Protein AF-A0A0N4YT26-F1 (afdb_monomer)

InterPro domains:
  IPR001810 F-box domain [PF12937] (10-46)
  IPR001810 F-box domain [PS50181] (6-53)
  IPR001810 F-box domain [SM00256] (12-52)
  IPR036047 F-box-like domain superfamily [SSF81383] (8-57)

Sequence (148 aa):
MMNGTMASCSDLPPEMIEKILENVDPRSLRKAQAVCSQWREIINRRRHTMQRYRVKEIYISDDHEETAVTLTITHLSPSFESISTLKVDEHKQLFDCLWIFSPRKLTISATRNELRTALEVIPDWWFHDIQMVSFDFLLSFCLIGALS

Solvent-accessible surface area (backbone atoms only — not comparable to full-atom values): 8751 Å² total; per-residue (Å²): 134,83,83,75,75,81,81,51,84,84,73,53,57,68,72,57,53,47,60,52,56,53,71,43,55,39,82,54,46,63,57,46,41,71,71,40,71,68,50,29,50,52,47,66,76,40,53,89,78,40,57,51,43,68,26,49,30,36,38,40,33,63,44,97,89,52,70,28,34,40,38,39,39,33,43,73,51,99,85,53,90,44,73,48,78,45,80,35,73,44,45,86,52,46,56,81,70,45,65,48,48,41,36,46,30,39,36,45,49,68,92,47,69,62,56,49,57,42,55,71,72,52,62,65,80,71,55,62,85,41,47,75,50,66,80,46,90,68,59,60,59,64,56,57,63,72,76,110

Mean predicted aligned error: 8.92 Å

Organism: Nippostrongylus brasiliensis (NCBI:txid27835)

Nearest PDB structures (foldseek):
  6vlh-assembly1_A  TM=3.993E-01  e=7.376E-03  Human immunodeficiency virus 1
  8xih-assembly1_B  TM=4.360E-01  e=9.457E-03  Mucilaginibacter paludis DSM 18603
  5hg1-assembly1_A  TM=2.658E-01  e=8.887E-03  Homo sapiens
  1bg3-assembly1_A  TM=2.821E-01  e=3.949E-02  Rattus norvegicus
  6aom-assembly1_A  TM=2.733E-01  e=3.266E-01  Canis lupus familiaris

Secondary structure (DSSP, 8-state):
--------GGGS-HHHHHHHHHTS-HHHHHHHHTT-HHHHHHHHHHTTTS--EEEEEEEEEE-TTSS-EEEEEEE--SSS-EEEEEEESSGGGHHHHHTTEEEEEEEEE--SHHHHHHHHTS-HHHHTT-EEEE-STTHHHHHHTT--

Structure (mmCIF, N/CA/C/O backbone):
data_AF-A0A0N4YT26-F1
#
_entry.id   AF-A0A0N4YT26-F1
#
loop_
_atom_site.group_PDB
_atom_site.id
_atom_site.type_symbol
_atom_site.label_atom_id
_atom_site.label_alt_id
_atom_site.label_comp_id
_atom_site.label_asym_id
_atom_site.label_entity_id
_atom_site.label_seq_id
_atom_site.pdbx_PDB_ins_code
_atom_site.Cartn_x
_atom_site.Cartn_y
_atom_site.Cartn_z
_atom_site.occupancy
_atom_site.B_iso_or_equiv
_atom_site.auth_seq_id
_atom_site.auth_comp_id
_atom_site.auth_asym_id
_atom_site.auth_atom_id
_atom_site.pdbx_PDB_model_num
ATOM 1 N N . MET A 1 1 ? 21.413 6.513 -44.376 1.00 37.75 1 MET A N 1
ATOM 2 C CA . MET A 1 1 ? 20.397 6.973 -43.407 1.00 37.75 1 MET A CA 1
ATOM 3 C C . MET A 1 1 ? 20.069 5.786 -42.517 1.00 37.75 1 MET A C 1
ATOM 5 O O . MET A 1 1 ? 19.545 4.806 -43.024 1.00 37.75 1 MET A O 1
ATOM 9 N N . MET A 1 2 ? 20.496 5.797 -41.254 1.00 43.97 2 MET A N 1
ATOM 10 C CA . MET A 1 2 ? 20.120 4.749 -40.300 1.00 43.97 2 MET A CA 1
ATOM 11 C C . MET A 1 2 ? 18.702 5.056 -39.812 1.00 43.97 2 MET A C 1
ATOM 13 O O . MET A 1 2 ? 18.497 6.066 -39.144 1.00 43.97 2 MET A O 1
ATOM 17 N N . ASN A 1 3 ? 17.733 4.213 -40.177 1.00 49.25 3 ASN A N 1
ATOM 18 C CA . ASN A 1 3 ? 16.413 4.208 -39.551 1.00 49.25 3 ASN A CA 1
ATOM 19 C C . ASN A 1 3 ? 16.595 3.758 -38.099 1.00 49.25 3 ASN A C 1
ATOM 21 O O . ASN A 1 3 ? 16.651 2.563 -37.819 1.00 49.25 3 ASN A O 1
ATOM 25 N N . GLY A 1 4 ? 16.747 4.714 -37.185 1.00 54.81 4 GLY A N 1
ATOM 26 C CA . GLY A 1 4 ? 16.665 4.443 -35.758 1.00 54.81 4 GLY A CA 1
ATOM 27 C C . GLY A 1 4 ? 15.228 4.066 -35.427 1.00 54.81 4 GLY A C 1
ATOM 28 O O . GLY A 1 4 ? 14.374 4.939 -35.311 1.00 54.81 4 GLY A O 1
ATOM 29 N N . THR A 1 5 ? 14.942 2.772 -35.319 1.00 61.00 5 THR A N 1
ATOM 30 C CA . THR A 1 5 ? 13.714 2.290 -34.684 1.00 61.00 5 THR A CA 1
ATOM 31 C C . THR A 1 5 ? 13.656 2.885 -33.281 1.00 61.00 5 THR A C 1
ATOM 33 O O . THR A 1 5 ? 14.537 2.610 -32.465 1.00 61.00 5 THR A O 1
ATOM 36 N N . MET A 1 6 ? 12.663 3.739 -33.015 1.00 61.34 6 MET A N 1
ATOM 37 C CA . MET A 1 6 ? 12.381 4.223 -31.664 1.00 61.34 6 MET A CA 1
ATOM 38 C C . MET A 1 6 ? 11.981 3.012 -30.827 1.00 61.34 6 MET A C 1
ATOM 40 O O . MET A 1 6 ? 10.853 2.541 -30.929 1.00 61.34 6 MET A O 1
ATOM 44 N N . ALA A 1 7 ? 12.925 2.479 -30.054 1.00 64.56 7 ALA A N 1
ATOM 45 C CA . ALA A 1 7 ? 12.638 1.422 -29.102 1.00 64.56 7 ALA A CA 1
ATOM 46 C C . ALA A 1 7 ? 11.671 1.975 -28.053 1.00 64.56 7 ALA A C 1
ATOM 48 O O . ALA A 1 7 ? 11.970 2.970 -27.384 1.00 64.56 7 ALA A O 1
ATOM 49 N N . SER A 1 8 ? 10.502 1.355 -27.937 1.00 75.25 8 SER A N 1
ATOM 50 C CA . SER A 1 8 ? 9.554 1.665 -26.882 1.00 75.25 8 SER A CA 1
ATOM 51 C C . SER A 1 8 ? 9.903 0.860 -25.635 1.00 75.25 8 SER A C 1
ATOM 53 O O . SER A 1 8 ? 10.401 -0.262 -25.703 1.00 75.25 8 SER A O 1
ATOM 55 N N . CYS A 1 9 ? 9.586 1.404 -24.462 1.00 67.69 9 CYS A N 1
ATOM 56 C CA . CYS A 1 9 ? 9.735 0.677 -23.201 1.00 67.69 9 CYS A CA 1
ATOM 57 C C . CYS A 1 9 ? 8.843 -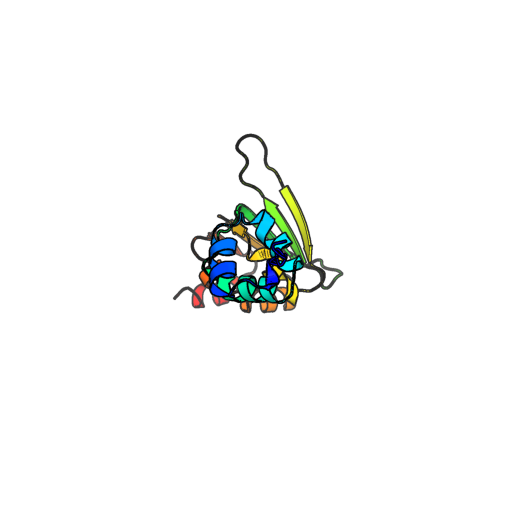0.585 -23.148 1.00 67.69 9 CYS A C 1
ATOM 59 O O . CYS A 1 9 ? 9.122 -1.512 -22.394 1.00 67.69 9 CYS A O 1
ATOM 61 N N . SER A 1 10 ? 7.793 -0.634 -23.981 1.00 71.56 10 SER A N 1
ATOM 62 C CA . SER A 1 10 ? 6.944 -1.815 -24.197 1.00 71.56 10 SER A CA 1
ATOM 63 C C . SER A 1 10 ? 7.639 -2.959 -24.934 1.00 71.56 10 SER A C 1
ATOM 65 O O . SER A 1 10 ? 7.150 -4.082 -24.891 1.00 71.56 10 SER A O 1
ATOM 67 N N . ASP A 1 11 ? 8.756 -2.684 -25.609 1.00 79.62 11 ASP A N 1
ATOM 68 C CA . ASP A 1 11 ? 9.484 -3.674 -26.409 1.00 79.62 11 ASP A CA 1
ATOM 69 C C . ASP A 1 11 ? 10.548 -4.404 -25.573 1.00 79.62 11 ASP A C 1
ATOM 71 O O . ASP A 1 11 ? 11.217 -5.321 -26.054 1.00 79.62 11 ASP A O 1
ATOM 75 N N . LEU A 1 12 ? 10.720 -3.999 -24.308 1.00 83.81 12 LEU A N 1
ATOM 76 C CA . LEU A 1 12 ? 11.624 -4.655 -23.377 1.00 83.81 12 LEU A CA 1
ATOM 77 C C . LEU A 1 12 ? 11.056 -6.017 -22.938 1.00 83.81 12 LEU A C 1
ATOM 79 O O . LEU A 1 12 ? 9.869 -6.118 -22.613 1.00 83.81 12 LEU A O 1
ATOM 83 N N . PRO A 1 13 ? 11.904 -7.056 -22.836 1.00 88.56 13 PRO A N 1
ATOM 84 C CA . PRO A 1 13 ? 11.521 -8.315 -22.213 1.00 88.56 13 PRO A CA 1
ATOM 85 C C . PRO A 1 13 ? 10.985 -8.101 -20.784 1.00 88.56 13 PRO A C 1
ATOM 87 O O . PRO A 1 13 ? 11.533 -7.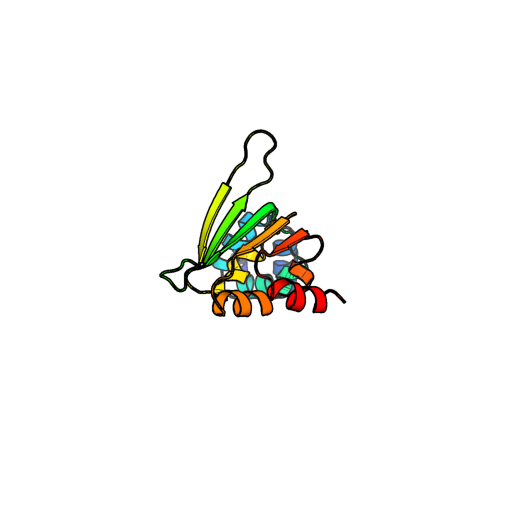264 -20.050 1.00 88.56 13 PRO A O 1
ATOM 90 N N . PRO A 1 14 ? 9.963 -8.862 -20.346 1.00 86.44 14 PRO A N 1
ATOM 91 C CA . PRO A 1 14 ? 9.390 -8.746 -19.004 1.00 86.44 14 PRO A CA 1
ATOM 92 C C . PRO A 1 14 ? 10.430 -8.820 -17.880 1.00 86.44 14 PRO A C 1
ATOM 94 O O . PRO A 1 14 ? 10.310 -8.113 -16.883 1.00 86.44 14 PRO A O 1
ATOM 97 N N . GLU A 1 15 ? 11.480 -9.624 -18.052 1.00 88.19 15 GLU A N 1
ATOM 98 C CA . GLU A 1 15 ? 12.559 -9.807 -17.080 1.00 88.19 15 GLU A CA 1
ATOM 99 C C . GLU A 1 15 ? 13.402 -8.534 -16.902 1.00 88.19 15 GLU A C 1
ATOM 101 O O . GLU A 1 15 ? 13.899 -8.257 -15.810 1.00 88.19 15 GLU A O 1
ATOM 106 N N . MET A 1 16 ? 13.561 -7.736 -17.964 1.00 89.19 16 MET A N 1
ATOM 107 C CA . MET A 1 16 ? 14.263 -6.452 -17.892 1.00 89.19 16 MET A CA 1
ATOM 108 C C . MET A 1 16 ? 13.400 -5.391 -17.214 1.00 89.19 16 MET A C 1
ATOM 110 O O . MET A 1 16 ? 13.896 -4.656 -16.362 1.00 89.19 16 MET A O 1
ATOM 114 N N . ILE A 1 17 ? 12.110 -5.343 -17.555 1.00 90.50 17 ILE A N 1
ATOM 115 C CA . ILE A 1 17 ? 11.139 -4.444 -16.918 1.00 90.50 17 ILE A CA 1
ATOM 116 C C . ILE A 1 17 ? 11.070 -4.733 -15.416 1.00 90.50 17 ILE A C 1
ATOM 118 O O . ILE A 1 17 ? 11.110 -3.811 -14.608 1.00 90.50 17 ILE A O 1
ATOM 122 N N . GLU A 1 18 ? 11.035 -6.009 -15.034 1.00 90.12 18 GLU A N 1
ATOM 123 C CA . GLU A 1 18 ? 11.028 -6.438 -13.638 1.00 90.12 18 GLU A CA 1
ATOM 124 C C . GLU A 1 18 ? 12.241 -5.901 -12.868 1.00 90.12 18 GLU A C 1
ATOM 126 O O . GLU A 1 18 ? 12.062 -5.222 -11.858 1.00 90.12 18 GLU A O 1
ATOM 131 N N . LYS A 1 19 ? 13.460 -6.091 -13.390 1.00 89.31 19 LYS A N 1
ATOM 132 C CA . LYS A 1 19 ? 14.681 -5.559 -12.761 1.00 89.31 19 LYS A CA 1
ATOM 133 C C . LYS A 1 19 ? 14.688 -4.038 -12.642 1.00 89.31 19 LYS A C 1
ATOM 135 O O . LYS A 1 19 ? 15.228 -3.505 -11.674 1.00 89.31 19 LYS A O 1
ATOM 140 N N . ILE A 1 20 ? 14.124 -3.329 -13.621 1.00 90.31 20 ILE A N 1
ATOM 141 C CA . ILE A 1 20 ? 13.973 -1.872 -13.539 1.00 90.31 20 ILE A CA 1
ATOM 142 C C . ILE A 1 20 ? 13.045 -1.538 -12.370 1.00 90.31 20 ILE A C 1
ATOM 144 O O . ILE A 1 20 ? 13.430 -0.776 -11.488 1.00 90.31 20 ILE A O 1
ATOM 148 N N . LEU A 1 21 ? 11.858 -2.147 -12.333 1.00 90.75 21 LEU A N 1
ATOM 149 C CA . LEU A 1 21 ? 10.825 -1.882 -11.332 1.00 90.75 21 LEU A CA 1
ATOM 150 C C . LEU A 1 21 ? 11.256 -2.243 -9.906 1.00 90.75 21 LEU A C 1
ATOM 152 O O . LEU A 1 21 ? 10.918 -1.514 -8.983 1.00 90.75 21 LEU A O 1
ATOM 156 N N . GLU A 1 22 ? 12.047 -3.297 -9.702 1.00 88.38 22 GLU A N 1
ATOM 157 C CA . GLU A 1 22 ? 12.596 -3.651 -8.379 1.00 88.38 22 GLU A CA 1
ATOM 158 C C . GLU A 1 22 ? 13.457 -2.539 -7.755 1.00 88.38 22 GLU A C 1
ATOM 160 O O . GLU A 1 22 ? 13.574 -2.452 -6.532 1.00 88.38 22 GLU A O 1
ATOM 165 N N . ASN A 1 23 ? 14.035 -1.672 -8.589 1.00 87.75 23 ASN A N 1
ATOM 166 C CA . ASN A 1 23 ? 14.882 -0.557 -8.167 1.00 87.75 23 ASN A CA 1
ATOM 167 C C . ASN A 1 23 ? 14.151 0.795 -8.167 1.00 87.75 23 ASN A C 1
ATOM 169 O O . ASN A 1 23 ? 14.750 1.819 -7.836 1.00 87.75 23 ASN A O 1
ATOM 173 N N . VAL A 1 24 ? 12.870 0.822 -8.542 1.00 89.31 24 VAL A N 1
ATOM 174 C CA . VAL A 1 24 ? 12.057 2.040 -8.531 1.00 89.31 24 VAL A CA 1
ATOM 175 C C . VAL A 1 24 ? 11.618 2.346 -7.103 1.00 89.31 24 VAL A C 1
ATOM 177 O O . VAL A 1 24 ? 11.234 1.459 -6.339 1.00 89.31 24 VAL A O 1
ATOM 180 N N . ASP A 1 25 ? 11.653 3.628 -6.736 1.00 88.50 25 ASP A N 1
ATOM 181 C CA . ASP A 1 25 ? 11.181 4.054 -5.428 1.00 88.50 25 ASP A CA 1
ATOM 182 C C . ASP A 1 25 ? 9.686 3.718 -5.252 1.00 88.50 25 ASP A C 1
ATOM 184 O O . ASP A 1 25 ? 8.908 3.813 -6.209 1.00 88.50 25 ASP A O 1
ATOM 188 N N . PRO A 1 26 ? 9.234 3.387 -4.030 1.00 85.38 26 PRO A N 1
ATOM 189 C CA . PRO A 1 26 ? 7.861 2.949 -3.821 1.00 85.38 26 PRO A CA 1
ATOM 190 C C . PRO A 1 26 ? 6.831 3.949 -4.364 1.00 85.38 26 PRO A C 1
ATOM 192 O O . PRO A 1 26 ? 5.866 3.555 -5.016 1.00 85.38 26 PRO A O 1
ATOM 195 N N . ARG A 1 27 ? 7.040 5.261 -4.175 1.00 82.38 27 ARG A N 1
ATOM 196 C CA . ARG A 1 27 ? 6.071 6.289 -4.602 1.00 82.38 27 ARG A CA 1
ATOM 197 C C . ARG A 1 27 ? 5.893 6.301 -6.121 1.00 82.38 27 ARG A C 1
ATOM 199 O O . ARG A 1 27 ? 4.782 6.532 -6.603 1.00 82.38 27 ARG A O 1
ATOM 206 N N . SER A 1 28 ? 6.957 6.023 -6.866 1.00 88.94 28 SER A N 1
ATOM 207 C CA . SER A 1 28 ? 6.922 5.888 -8.321 1.00 88.94 28 SER A CA 1
ATOM 208 C C . SER A 1 28 ? 6.332 4.558 -8.795 1.00 88.94 28 SER A C 1
ATOM 210 O O . SER A 1 28 ? 5.755 4.534 -9.881 1.00 88.94 28 SER A O 1
ATOM 212 N N . LEU A 1 29 ? 6.357 3.485 -7.991 1.00 89.69 29 LEU A N 1
ATOM 213 C CA . LEU A 1 29 ? 5.732 2.203 -8.357 1.00 89.69 29 LEU A CA 1
ATOM 214 C C . LEU A 1 29 ? 4.223 2.326 -8.597 1.00 89.69 29 LEU A C 1
ATOM 216 O O . LEU A 1 29 ? 3.708 1.736 -9.545 1.00 89.69 29 LEU A O 1
ATOM 220 N N . ARG A 1 30 ? 3.505 3.153 -7.824 1.00 83.69 30 ARG A N 1
A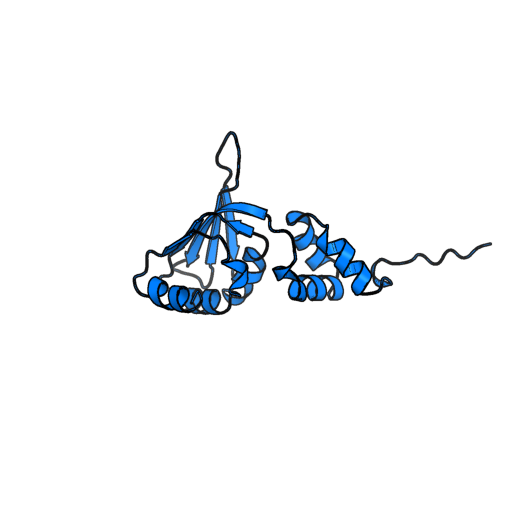TOM 221 C CA . ARG A 1 30 ? 2.080 3.414 -8.111 1.00 83.69 30 ARG A CA 1
ATOM 222 C C . ARG A 1 30 ? 1.874 4.061 -9.477 1.00 83.69 30 ARG A C 1
ATOM 224 O O . ARG A 1 30 ? 0.955 3.698 -10.202 1.00 83.69 30 ARG A O 1
ATOM 231 N N . LYS A 1 31 ? 2.728 5.024 -9.836 1.00 89.06 31 LYS A N 1
ATOM 232 C CA . LYS A 1 31 ? 2.673 5.669 -11.155 1.00 89.06 31 LYS A CA 1
ATOM 233 C C . LYS A 1 31 ? 3.003 4.658 -12.252 1.00 89.06 31 LYS A C 1
ATOM 235 O O . LYS A 1 31 ? 2.322 4.632 -13.268 1.00 89.06 31 LYS A O 1
ATOM 240 N N . ALA A 1 32 ? 3.980 3.786 -12.009 1.00 89.50 32 ALA A N 1
ATOM 241 C CA . ALA A 1 32 ? 4.373 2.708 -12.910 1.00 89.50 32 ALA A CA 1
ATOM 242 C C . ALA A 1 32 ? 3.221 1.719 -13.188 1.00 89.50 32 ALA A C 1
ATOM 244 O O . ALA A 1 32 ? 3.024 1.329 -14.336 1.00 89.50 32 ALA A O 1
ATOM 245 N N . GLN A 1 33 ? 2.393 1.386 -12.188 1.00 88.75 33 GLN A N 1
ATOM 246 C CA . GLN A 1 33 ? 1.188 0.557 -12.382 1.00 88.75 33 GLN A CA 1
ATOM 247 C C . GLN A 1 33 ? 0.151 1.194 -13.322 1.00 88.75 33 GLN A C 1
ATOM 249 O O . GLN A 1 33 ? -0.658 0.476 -13.908 1.00 88.75 33 GLN A O 1
ATOM 254 N N . ALA A 1 34 ? 0.152 2.521 -13.467 1.00 88.62 34 ALA A N 1
ATOM 255 C CA . ALA A 1 34 ? -0.762 3.236 -14.355 1.00 88.62 34 ALA A CA 1
ATOM 256 C C . ALA A 1 34 ? -0.224 3.391 -15.790 1.00 88.62 34 ALA A C 1
ATOM 258 O O . ALA A 1 34 ? -0.972 3.824 -16.662 1.00 88.62 34 ALA A O 1
ATOM 259 N N . VAL A 1 35 ? 1.044 3.042 -16.050 1.00 89.81 35 VAL A N 1
ATOM 260 C CA . VAL A 1 35 ? 1.673 3.202 -17.374 1.00 89.81 35 VAL A CA 1
ATOM 261 C C . VAL A 1 35 ? 1.069 2.241 -18.396 1.00 89.81 35 VAL A C 1
ATOM 263 O O . VAL A 1 35 ? 0.633 2.666 -19.462 1.00 89.81 35 VAL A O 1
ATOM 266 N N . CYS A 1 36 ? 1.044 0.941 -18.089 1.00 89.75 36 CYS A N 1
ATOM 267 C CA . CYS A 1 36 ? 0.432 -0.075 -18.944 1.00 89.75 36 CYS A CA 1
ATOM 268 C C . CYS A 1 36 ? 0.060 -1.341 -18.154 1.00 89.75 36 CYS A C 1
ATOM 270 O O . CYS A 1 36 ? 0.506 -1.554 -17.023 1.00 89.75 36 CYS A O 1
ATOM 272 N N . SER A 1 37 ? -0.755 -2.209 -18.763 1.00 90.50 37 SER A N 1
ATOM 273 C CA . SER A 1 37 ? -1.211 -3.465 -18.149 1.00 90.50 37 SER A CA 1
ATOM 274 C C . SER A 1 37 ? -0.062 -4.410 -17.796 1.00 90.50 37 SER A C 1
ATOM 276 O O . SER A 1 37 ?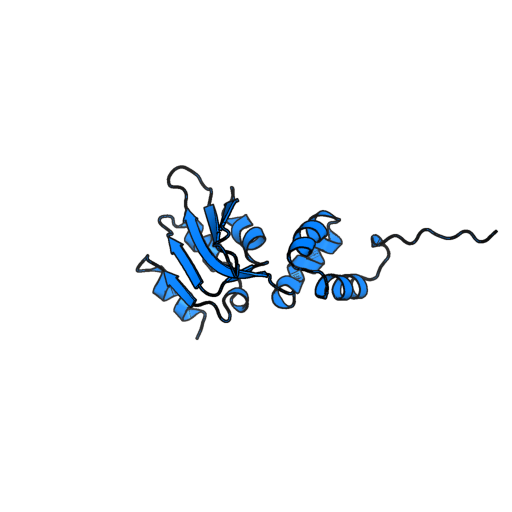 -0.089 -4.998 -16.719 1.00 90.50 37 SER A O 1
ATOM 278 N N . GLN A 1 38 ? 0.959 -4.504 -18.653 1.00 90.88 38 GLN A N 1
ATOM 279 C CA . GLN A 1 38 ? 2.131 -5.357 -18.440 1.00 90.88 38 GLN A CA 1
ATOM 280 C C . GLN A 1 38 ? 2.901 -4.948 -17.178 1.00 90.88 38 GLN A C 1
ATOM 282 O O . GLN A 1 38 ? 3.245 -5.789 -16.352 1.00 90.88 38 GLN A O 1
ATOM 287 N N . TRP A 1 39 ? 3.136 -3.647 -16.992 1.00 92.31 39 TRP A N 1
ATOM 288 C CA . TRP A 1 39 ? 3.831 -3.130 -15.813 1.00 92.31 39 TRP A CA 1
ATOM 289 C C . TRP A 1 39 ? 3.017 -3.375 -14.549 1.00 92.31 39 TRP A C 1
ATOM 291 O O . TRP A 1 39 ? 3.550 -3.843 -13.546 1.00 92.31 39 TRP A O 1
ATOM 301 N N . ARG A 1 40 ? 1.704 -3.135 -14.613 1.00 91.38 40 ARG A N 1
ATOM 302 C CA . ARG A 1 40 ? 0.790 -3.434 -13.509 1.00 91.38 40 ARG A CA 1
ATOM 303 C C . ARG A 1 40 ? 0.832 -4.907 -13.109 1.00 91.38 40 ARG A C 1
ATOM 305 O O . ARG A 1 40 ? 0.880 -5.200 -11.920 1.00 91.38 40 ARG A O 1
ATOM 312 N N . GLU A 1 41 ? 0.830 -5.818 -14.076 1.00 92.25 41 GLU A N 1
ATOM 313 C CA . GLU A 1 41 ? 0.881 -7.261 -13.830 1.00 92.25 41 GLU A CA 1
ATOM 314 C C . GLU A 1 41 ? 2.210 -7.690 -13.196 1.00 92.25 41 GLU A C 1
ATOM 316 O O . GLU A 1 41 ? 2.202 -8.382 -12.177 1.00 92.25 41 GLU A O 1
ATOM 321 N N . ILE A 1 42 ? 3.343 -7.214 -13.730 1.00 92.25 42 ILE A N 1
ATOM 322 C CA . ILE A 1 42 ? 4.674 -7.480 -13.163 1.00 92.25 42 ILE A CA 1
ATOM 323 C C . ILE A 1 42 ? 4.744 -6.981 -11.717 1.00 92.25 42 ILE A C 1
ATOM 325 O O . ILE A 1 42 ? 5.135 -7.738 -10.828 1.00 92.25 42 ILE A O 1
ATOM 329 N N . ILE A 1 43 ? 4.305 -5.742 -11.463 1.00 92.56 43 ILE A N 1
ATOM 330 C CA . ILE A 1 43 ? 4.281 -5.157 -10.116 1.00 92.56 43 ILE A CA 1
ATOM 331 C C . ILE A 1 43 ? 3.414 -5.995 -9.186 1.00 92.56 43 ILE A C 1
ATOM 333 O O . ILE A 1 43 ? 3.867 -6.368 -8.109 1.00 92.56 43 ILE A O 1
ATOM 337 N N . ASN A 1 44 ? 2.198 -6.347 -9.605 1.00 91.31 44 ASN A N 1
ATOM 338 C CA . ASN A 1 44 ? 1.270 -7.127 -8.789 1.00 91.31 44 ASN A CA 1
ATOM 339 C C . ASN A 1 44 ? 1.827 -8.510 -8.428 1.00 91.31 44 ASN A C 1
ATOM 341 O O . ASN A 1 44 ? 1.715 -8.927 -7.277 1.00 91.31 44 ASN A O 1
ATOM 345 N N . ARG A 1 45 ? 2.486 -9.188 -9.374 1.00 91.50 45 ARG A N 1
ATOM 346 C CA . ARG A 1 45 ? 3.127 -10.493 -9.152 1.00 91.50 45 ARG A CA 1
ATOM 347 C C . ARG A 1 45 ? 4.327 -10.405 -8.204 1.00 91.50 45 ARG A C 1
ATOM 349 O O . ARG A 1 45 ? 4.596 -11.343 -7.456 1.00 91.50 45 ARG A O 1
ATOM 356 N N . ARG A 1 46 ? 5.058 -9.289 -8.235 1.00 91.00 46 ARG A N 1
ATOM 357 C CA . ARG A 1 46 ? 6.337 -9.106 -7.530 1.00 91.00 46 ARG A CA 1
ATOM 358 C C . ARG A 1 46 ? 6.260 -8.210 -6.293 1.00 91.00 46 ARG A C 1
ATOM 360 O O . ARG A 1 46 ? 7.294 -7.927 -5.703 1.00 91.00 46 ARG A O 1
ATOM 367 N N . ARG A 1 47 ? 5.064 -7.826 -5.824 1.00 91.94 47 ARG A N 1
ATOM 368 C CA . ARG A 1 47 ? 4.889 -6.963 -4.630 1.00 91.94 47 ARG A CA 1
ATOM 369 C C . ARG A 1 47 ? 5.707 -7.409 -3.409 1.00 91.94 47 ARG A C 1
ATOM 371 O O . ARG A 1 47 ? 6.167 -6.560 -2.657 1.00 91.94 47 ARG A O 1
ATOM 378 N N . HIS A 1 48 ? 5.909 -8.717 -3.240 1.00 88.56 48 HIS A N 1
ATOM 379 C CA . HIS A 1 48 ? 6.659 -9.313 -2.131 1.00 88.56 48 HIS A CA 1
ATOM 380 C C . HIS A 1 48 ? 8.179 -9.058 -2.172 1.00 88.56 48 HIS A C 1
ATOM 382 O O . HIS A 1 48 ? 8.814 -9.102 -1.123 1.00 88.56 48 HIS A O 1
ATOM 388 N N . THR A 1 49 ? 8.772 -8.790 -3.344 1.00 88.25 49 THR A N 1
ATOM 389 C CA . THR A 1 49 ? 10.206 -8.455 -3.484 1.00 88.25 49 THR A CA 1
ATOM 390 C C . THR A 1 49 ? 10.462 -6.958 -3.632 1.00 88.25 49 THR A C 1
ATOM 392 O O . THR A 1 49 ? 11.609 -6.519 -3.579 1.00 88.25 49 THR A O 1
ATOM 395 N N . MET A 1 50 ? 9.410 -6.158 -3.815 1.00 90.06 50 MET A N 1
ATOM 396 C CA . MET A 1 50 ? 9.533 -4.724 -4.051 1.00 90.06 50 MET A CA 1
ATOM 397 C C . MET A 1 50 ? 9.820 -3.946 -2.772 1.00 90.06 50 MET A C 1
ATOM 399 O O . MET A 1 50 ? 9.347 -4.274 -1.681 1.00 90.06 50 MET A O 1
ATOM 403 N N . GLN A 1 51 ? 10.570 -2.853 -2.919 1.00 87.56 51 GLN A N 1
ATOM 404 C CA . GLN A 1 51 ? 10.799 -1.935 -1.814 1.00 87.56 51 GLN A CA 1
ATOM 405 C C . GLN A 1 51 ? 9.478 -1.308 -1.356 1.00 87.56 51 GLN A C 1
ATOM 407 O O . GLN A 1 51 ? 8.636 -0.911 -2.163 1.00 87.56 51 GLN A O 1
ATOM 412 N N . ARG A 1 52 ? 9.323 -1.182 -0.035 1.00 90.44 52 ARG A N 1
ATOM 413 C CA . ARG A 1 52 ? 8.148 -0.582 0.602 1.00 90.44 52 ARG A CA 1
ATOM 414 C C . ARG A 1 52 ? 8.514 0.707 1.323 1.00 90.44 52 ARG A C 1
ATOM 416 O O . ARG A 1 52 ? 9.593 0.847 1.898 1.00 90.44 52 ARG A O 1
ATOM 423 N N . TYR A 1 53 ? 7.587 1.654 1.322 1.00 90.06 53 TYR A N 1
ATOM 424 C CA . TYR A 1 53 ? 7.721 2.914 2.024 1.00 90.06 53 TYR A CA 1
ATOM 425 C C . TYR A 1 53 ? 7.524 2.705 3.527 1.00 90.06 53 TYR A C 1
ATOM 427 O O . TYR A 1 53 ? 6.436 2.345 3.981 1.00 90.06 53 TYR A O 1
ATOM 435 N N . ARG A 1 54 ? 8.589 2.919 4.305 1.00 90.50 54 ARG A N 1
ATOM 436 C CA . ARG A 1 54 ? 8.539 2.776 5.764 1.00 90.50 54 ARG A CA 1
ATOM 437 C C . ARG A 1 54 ? 7.725 3.913 6.373 1.00 90.50 54 ARG A C 1
ATOM 439 O O . ARG A 1 54 ? 8.015 5.083 6.128 1.00 90.50 54 ARG A O 1
ATOM 446 N N . VAL A 1 55 ? 6.744 3.569 7.199 1.00 92.19 55 VAL A N 1
ATOM 447 C CA . VAL A 1 55 ? 5.884 4.534 7.901 1.00 92.19 55 VAL A CA 1
ATOM 448 C C . VAL A 1 55 ? 5.830 4.214 9.394 1.00 92.19 55 VAL A C 1
ATOM 450 O O . VAL A 1 55 ? 6.168 3.107 9.821 1.00 92.19 55 VAL A O 1
ATOM 453 N N . LYS A 1 56 ? 5.471 5.203 10.215 1.00 91.56 56 LYS A N 1
ATOM 454 C CA . LYS A 1 56 ? 5.390 5.039 11.671 1.00 91.56 56 LYS A CA 1
ATOM 455 C C . LYS A 1 56 ? 4.211 4.140 12.027 1.00 91.56 56 LYS A C 1
ATOM 457 O O . LYS A 1 56 ? 4.394 3.129 12.698 1.00 91.56 56 LYS A O 1
ATOM 462 N N . GLU A 1 57 ? 3.031 4.497 11.542 1.00 92.44 57 GLU A N 1
ATOM 463 C CA . GLU A 1 57 ? 1.786 3.806 11.854 1.00 92.44 57 GLU A CA 1
ATOM 464 C C . GLU A 1 57 ? 0.821 3.876 10.672 1.00 92.44 57 GLU A C 1
ATOM 466 O O . GLU A 1 57 ? 0.816 4.858 9.925 1.00 92.44 57 GLU A O 1
ATOM 471 N N . ILE A 1 58 ? 0.013 2.832 10.517 1.00 93.69 58 ILE A N 1
ATOM 472 C CA . ILE A 1 58 ? -1.200 2.864 9.704 1.00 93.69 58 ILE A CA 1
ATOM 473 C C . ILE A 1 58 ? -2.382 2.569 10.620 1.00 93.69 58 ILE A C 1
ATOM 475 O O . ILE A 1 58 ? -2.358 1.597 11.373 1.00 93.69 58 ILE A O 1
ATOM 479 N N . TYR A 1 59 ? -3.408 3.407 10.534 1.00 91.62 59 TYR A N 1
ATOM 480 C CA . TYR A 1 59 ? -4.707 3.191 11.150 1.00 91.62 59 TYR A CA 1
ATOM 481 C C . TYR A 1 59 ? -5.746 2.937 10.057 1.00 91.62 59 TYR A C 1
ATOM 483 O O . TYR A 1 59 ? -5.834 3.709 9.099 1.00 91.62 59 TYR A O 1
ATOM 491 N N . ILE A 1 60 ? -6.501 1.851 10.196 1.00 91.44 60 ILE A N 1
ATOM 492 C CA . ILE A 1 60 ? -7.550 1.436 9.264 1.00 91.44 60 ILE A CA 1
ATOM 493 C C . ILE A 1 60 ? -8.885 1.467 10.002 1.00 91.44 60 ILE A C 1
ATOM 495 O O . ILE A 1 60 ? -9.019 0.813 11.037 1.00 91.44 60 ILE A O 1
ATOM 499 N N . SER A 1 61 ? -9.865 2.185 9.458 1.00 88.38 61 SER A N 1
ATOM 500 C CA . SER A 1 61 ? -11.240 2.171 9.960 1.00 88.38 61 SER A CA 1
ATOM 501 C C . SER A 1 61 ? -12.253 2.063 8.833 1.00 88.38 61 SER A C 1
ATOM 503 O O . SER A 1 61 ? -12.073 2.668 7.774 1.00 88.38 61 SER A O 1
ATOM 505 N N . ASP A 1 62 ? -13.331 1.326 9.072 1.00 86.06 62 ASP A N 1
ATOM 506 C CA . ASP A 1 62 ? -14.536 1.449 8.254 1.00 86.06 62 ASP A CA 1
ATOM 507 C C . ASP A 1 62 ? -15.246 2.785 8.530 1.00 86.06 62 ASP A C 1
ATOM 509 O O . ASP A 1 62 ? -15.138 3.354 9.618 1.00 86.06 62 ASP A O 1
ATOM 513 N N . ASP A 1 63 ? -15.905 3.327 7.506 1.00 75.81 63 ASP A N 1
ATOM 514 C CA . ASP A 1 63 ? -16.853 4.429 7.674 1.00 75.81 63 ASP A CA 1
ATOM 515 C C . ASP A 1 63 ? -18.238 3.823 7.963 1.00 75.81 63 ASP A C 1
ATOM 517 O O . ASP A 1 63 ? -18.676 2.898 7.273 1.00 75.81 63 ASP A O 1
ATOM 521 N N . HIS A 1 64 ? -18.928 4.293 9.005 1.00 65.62 64 HIS A N 1
ATOM 522 C CA . HIS A 1 64 ? -20.167 3.667 9.489 1.00 65.62 64 HIS A CA 1
ATOM 523 C C . HIS A 1 64 ? -21.333 3.771 8.493 1.00 65.62 64 HIS A C 1
ATOM 525 O O . HIS A 1 64 ? -22.302 3.019 8.604 1.00 65.62 64 HIS A O 1
ATOM 531 N N . GLU A 1 65 ? -21.237 4.674 7.518 1.00 65.00 65 GLU A N 1
ATOM 532 C CA . GLU A 1 65 ? -22.313 4.974 6.568 1.00 65.00 65 GLU A CA 1
ATOM 533 C C . GLU A 1 65 ? -22.046 4.427 5.152 1.00 65.00 65 GLU A C 1
ATOM 535 O O . GLU A 1 65 ? -22.979 4.279 4.362 1.00 65.00 65 GLU A O 1
ATOM 540 N N . GLU A 1 66 ? -20.804 4.048 4.828 1.00 66.81 66 GLU A N 1
ATOM 541 C CA . GLU A 1 66 ? -20.379 3.705 3.463 1.00 66.81 66 GLU A CA 1
ATOM 542 C C . GLU A 1 66 ? -19.635 2.362 3.399 1.00 66.81 66 GLU A C 1
ATOM 544 O O . GLU A 1 66 ? -19.122 1.852 4.390 1.00 66.81 66 GLU A O 1
ATOM 549 N N . THR A 1 67 ? -19.521 1.759 2.209 1.00 73.31 67 THR A N 1
ATOM 550 C CA . THR A 1 67 ? -18.607 0.618 1.970 1.00 73.31 67 THR A CA 1
ATOM 551 C C . THR A 1 67 ? -17.134 1.035 1.898 1.00 73.31 67 THR A C 1
ATOM 553 O O . THR A 1 67 ? -16.296 0.236 1.478 1.00 73.31 67 THR A O 1
ATOM 556 N N . ALA A 1 68 ? -16.832 2.278 2.265 1.00 82.69 68 ALA A N 1
ATOM 557 C CA . ALA A 1 68 ? -15.513 2.860 2.182 1.00 82.69 68 ALA A CA 1
ATOM 558 C C . ALA A 1 68 ? -14.670 2.535 3.422 1.00 82.69 68 ALA A C 1
ATOM 560 O O . ALA A 1 68 ? -15.163 2.426 4.546 1.00 82.69 68 ALA A O 1
ATOM 561 N N . VAL A 1 69 ? -13.363 2.427 3.203 1.00 87.81 69 VAL A N 1
ATOM 562 C CA . VAL A 1 69 ? -12.354 2.262 4.250 1.00 87.81 69 VAL A CA 1
ATOM 563 C C . VAL A 1 69 ? -11.481 3.506 4.282 1.00 87.81 69 VAL A C 1
ATOM 565 O O . VAL A 1 69 ? -10.982 3.959 3.251 1.00 87.81 69 VAL A O 1
ATOM 568 N N . THR A 1 70 ? -11.258 4.048 5.473 1.00 91.00 70 THR A N 1
ATOM 569 C CA . THR A 1 70 ? -10.327 5.152 5.687 1.00 91.00 70 THR A CA 1
ATOM 570 C C . THR A 1 70 ? -8.982 4.607 6.150 1.00 91.00 70 THR A C 1
ATOM 572 O O . THR A 1 70 ? -8.882 3.893 7.147 1.00 91.00 70 THR A O 1
ATOM 575 N N . LEU A 1 71 ? -7.932 4.973 5.420 1.00 92.69 71 LEU A N 1
ATOM 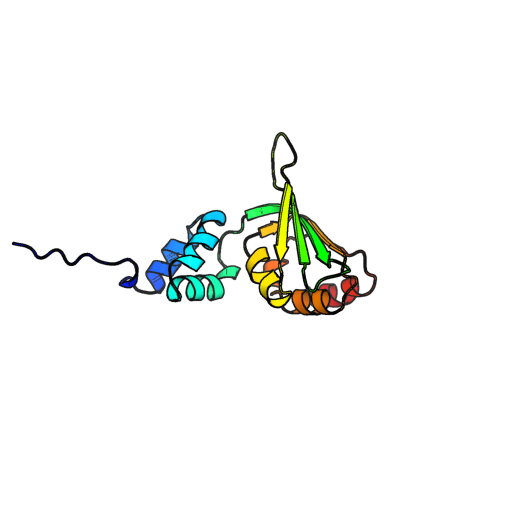576 C CA . LEU A 1 71 ? -6.540 4.718 5.757 1.00 92.69 71 LE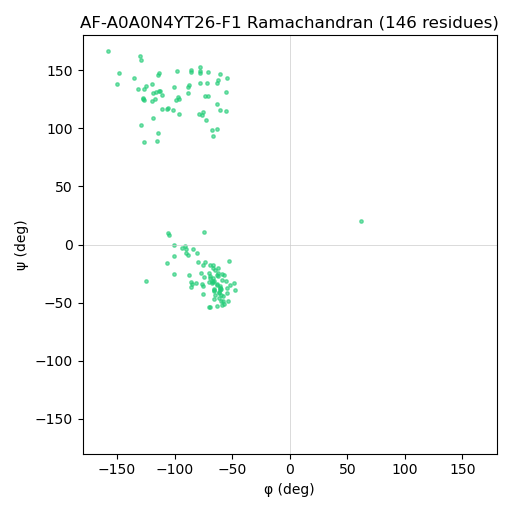U A CA 1
ATOM 577 C C . LEU A 1 71 ? -5.892 6.011 6.237 1.00 92.69 71 LEU A C 1
ATOM 579 O O . LEU A 1 71 ? -5.740 6.953 5.460 1.00 92.69 71 LEU A O 1
ATOM 583 N N . THR A 1 72 ? -5.448 6.036 7.487 1.00 94.25 72 THR A N 1
ATOM 584 C CA . THR A 1 72 ? -4.647 7.132 8.042 1.00 94.25 72 THR A CA 1
ATOM 585 C C . THR A 1 72 ? -3.207 6.661 8.193 1.00 94.25 72 THR A C 1
ATOM 587 O O . THR A 1 72 ? -2.919 5.722 8.930 1.00 94.25 72 THR A O 1
ATOM 590 N N . ILE A 1 73 ? -2.294 7.298 7.463 1.00 94.44 73 ILE A N 1
ATOM 591 C CA . ILE A 1 73 ? -0.882 6.925 7.366 1.00 94.44 73 ILE A CA 1
ATOM 592 C C . ILE A 1 73 ? -0.046 7.998 8.053 1.00 94.44 73 ILE A C 1
ATOM 594 O O . ILE A 1 73 ? 0.009 9.138 7.588 1.00 94.44 73 ILE A O 1
ATOM 598 N N . THR A 1 74 ? 0.649 7.619 9.121 1.00 93.88 74 THR A N 1
ATOM 599 C CA . THR A 1 74 ? 1.582 8.494 9.835 1.00 93.88 74 THR A CA 1
ATOM 600 C C . THR A 1 74 ? 2.994 8.243 9.323 1.00 93.88 74 THR A C 1
ATOM 602 O O . THR A 1 74 ? 3.576 7.175 9.532 1.00 93.88 74 THR A O 1
ATOM 605 N N . HIS A 1 75 ? 3.569 9.225 8.637 1.00 91.31 75 HIS A N 1
ATOM 606 C CA . HIS A 1 75 ? 4.876 9.120 7.990 1.00 91.31 75 HIS A CA 1
ATOM 607 C C . HIS A 1 75 ? 6.029 9.253 8.990 1.00 91.31 75 HIS A C 1
ATOM 609 O O . HIS A 1 75 ? 5.921 9.914 10.023 1.00 91.31 75 HIS A O 1
ATOM 615 N N . LEU A 1 76 ? 7.172 8.643 8.660 1.00 87.06 76 LEU A N 1
ATOM 616 C CA . LEU A 1 76 ? 8.420 8.865 9.392 1.00 87.06 76 LEU A CA 1
ATOM 617 C C . LEU A 1 76 ? 8.946 10.261 9.041 1.00 87.06 76 LEU A C 1
ATOM 619 O O . LEU A 1 76 ? 9.431 10.484 7.935 1.00 87.06 76 LEU A O 1
ATOM 623 N N . SER A 1 77 ? 8.845 11.198 9.977 1.00 79.06 77 SER A N 1
ATOM 624 C CA . SER A 1 77 ? 9.358 12.556 9.820 1.00 79.06 77 SER A CA 1
ATOM 625 C C . SER A 1 77 ? 10.170 12.942 11.057 1.00 79.06 77 SER A C 1
ATOM 627 O O . SER A 1 77 ? 9.722 12.680 12.175 1.00 79.06 77 SER A O 1
ATOM 629 N N . PRO A 1 78 ? 11.371 13.522 10.883 1.00 66.81 78 PRO A N 1
ATOM 630 C CA . PRO A 1 78 ? 12.276 13.820 11.989 1.00 66.81 78 PRO A CA 1
ATOM 631 C C . PRO A 1 78 ? 11.853 15.039 12.820 1.00 66.81 78 PRO A C 1
ATOM 633 O O . PRO A 1 78 ? 12.343 15.199 13.932 1.00 66.81 78 PRO A O 1
ATOM 636 N N . SER A 1 79 ? 10.980 15.903 12.294 1.00 68.00 79 SER A N 1
ATOM 637 C CA . SER A 1 79 ? 10.687 17.214 12.894 1.00 68.00 79 SER A CA 1
ATOM 638 C C . SER A 1 79 ? 9.207 17.464 13.186 1.00 68.00 79 SER A C 1
ATOM 640 O O . SER A 1 79 ? 8.907 18.135 14.167 1.00 68.00 79 SER A O 1
ATOM 642 N N . PHE A 1 80 ? 8.285 16.912 12.391 1.00 67.44 80 PHE A N 1
ATOM 643 C CA . PHE A 1 80 ? 6.833 17.054 12.590 1.00 67.44 80 PHE A CA 1
ATOM 644 C C . PHE A 1 80 ? 6.090 15.829 12.072 1.00 67.44 80 PHE A C 1
ATOM 646 O O . PHE A 1 80 ? 6.408 15.356 10.982 1.00 67.44 80 PHE A O 1
ATOM 653 N N . GLU A 1 81 ? 5.087 15.333 12.799 1.00 73.06 81 GLU A N 1
ATOM 654 C CA . GLU A 1 81 ? 4.248 14.236 12.307 1.00 73.06 81 GLU A CA 1
ATOM 655 C C . GLU A 1 81 ? 3.541 14.656 11.014 1.00 73.06 81 GLU A C 1
ATOM 657 O O . GLU A 1 81 ? 2.741 15.588 10.988 1.00 73.06 81 GLU A O 1
ATOM 662 N N . SER A 1 82 ? 3.876 13.978 9.917 1.00 88.25 82 SER A N 1
ATOM 663 C CA . SER A 1 82 ? 3.176 14.125 8.647 1.00 88.25 82 SER A CA 1
ATOM 664 C C . SER A 1 82 ? 2.157 13.002 8.553 1.00 88.25 82 SER A C 1
ATOM 666 O O . SER A 1 82 ? 2.507 11.833 8.715 1.00 88.25 82 SER A O 1
ATOM 668 N N . ILE A 1 83 ? 0.900 13.361 8.307 1.00 91.44 83 ILE A N 1
ATOM 669 C CA . ILE A 1 83 ? -0.219 12.427 8.220 1.00 91.44 83 ILE A CA 1
ATOM 670 C C . ILE A 1 83 ? -0.829 12.536 6.824 1.00 91.44 83 ILE A C 1
ATOM 672 O O . ILE A 1 83 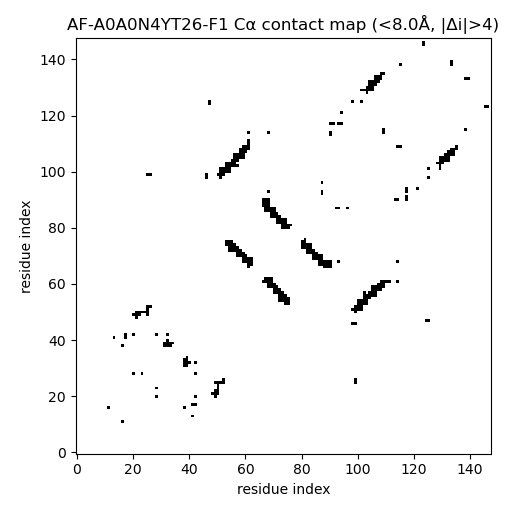? -0.965 13.628 6.271 1.00 91.44 83 ILE A O 1
ATOM 676 N N . SER A 1 84 ? -1.178 11.401 6.231 1.00 91.56 84 SER A N 1
ATOM 677 C CA . SER A 1 84 ? -1.977 11.345 5.008 1.00 91.56 84 SER A CA 1
ATOM 678 C C . SER A 1 84 ? -3.201 10.480 5.230 1.00 91.56 84 SER A C 1
ATOM 680 O O . SER A 1 84 ? -3.089 9.392 5.786 1.00 91.56 84 SER A O 1
ATOM 682 N N . THR A 1 85 ? -4.343 10.946 4.741 1.00 92.31 85 THR A N 1
ATOM 683 C CA . THR A 1 85 ? -5.602 10.205 4.796 1.00 92.31 85 THR A CA 1
ATOM 684 C C . THR A 1 85 ? -6.008 9.814 3.384 1.00 92.31 85 THR A C 1
ATOM 686 O O . THR A 1 85 ? -5.979 10.643 2.474 1.00 92.31 85 THR A O 1
ATOM 689 N N . LEU A 1 86 ? -6.366 8.549 3.195 1.00 90.38 86 LEU A N 1
ATOM 690 C CA . LEU A 1 86 ? -6.837 7.997 1.931 1.00 90.38 86 LEU A CA 1
ATOM 691 C C . LEU A 1 86 ? -8.162 7.279 2.172 1.00 90.38 86 LEU A C 1
ATOM 693 O O . LEU A 1 86 ? -8.228 6.384 3.010 1.00 90.38 86 LEU A O 1
ATOM 697 N N . LYS A 1 87 ? -9.195 7.654 1.418 1.00 90.19 87 LYS A N 1
ATOM 698 C CA . LYS A 1 87 ? -10.441 6.889 1.341 1.00 90.19 87 LYS A CA 1
ATOM 699 C C . LYS A 1 87 ? -10.322 5.836 0.240 1.00 90.19 87 LYS A C 1
ATOM 701 O O . LYS A 1 87 ? -9.797 6.126 -0.834 1.00 90.19 87 LYS A O 1
ATOM 706 N N . VAL A 1 88 ? -10.767 4.621 0.535 1.00 88.75 88 VAL A N 1
ATOM 707 C CA . VAL A 1 88 ? -10.813 3.488 -0.390 1.00 88.75 88 VAL A CA 1
ATOM 708 C C . VAL A 1 88 ? -12.271 3.075 -0.531 1.00 88.75 88 VAL A C 1
ATOM 710 O O . VAL A 1 88 ? -12.835 2.524 0.407 1.00 88.75 88 VAL A O 1
ATOM 713 N N . ASP A 1 89 ? -12.868 3.342 -1.690 1.00 85.12 89 ASP A N 1
ATOM 714 C CA . ASP A 1 89 ? -14.316 3.188 -1.912 1.00 85.12 89 ASP A CA 1
ATOM 715 C C . ASP A 1 89 ? -14.787 1.724 -1.850 1.00 85.12 89 ASP A C 1
ATOM 717 O O . ASP A 1 89 ? -15.929 1.428 -1.494 1.00 85.12 89 ASP A O 1
ATOM 721 N N . GLU A 1 90 ? -13.894 0.792 -2.193 1.00 83.62 90 GLU A N 1
ATOM 722 C CA . GLU A 1 90 ? -14.172 -0.638 -2.215 1.00 83.62 90 GLU A CA 1
ATOM 723 C C . GLU A 1 90 ? -13.150 -1.419 -1.381 1.00 83.62 90 GLU A C 1
ATOM 725 O O . GLU A 1 90 ? -11.954 -1.428 -1.675 1.00 83.62 90 GLU A O 1
ATOM 730 N N . HIS A 1 91 ? -13.640 -2.198 -0.417 1.00 80.81 91 HIS A N 1
ATOM 731 C CA . HIS A 1 91 ? -12.845 -3.096 0.426 1.00 80.81 91 HIS A CA 1
ATOM 732 C C . HIS A 1 91 ? -11.852 -3.982 -0.357 1.00 80.81 91 HIS A C 1
ATOM 734 O O . HIS A 1 91 ? -10.711 -4.157 0.062 1.00 80.81 91 HIS A O 1
ATOM 740 N N . LYS A 1 92 ? -12.233 -4.494 -1.537 1.00 79.69 92 LYS A N 1
ATOM 741 C CA . LYS A 1 92 ? -11.354 -5.332 -2.381 1.00 79.69 92 LYS A CA 1
ATOM 742 C C . LYS A 1 92 ? -10.115 -4.597 -2.921 1.00 79.69 92 LYS A C 1
ATOM 744 O O . LYS A 1 92 ? -9.136 -5.246 -3.269 1.00 79.69 92 LYS A O 1
ATOM 749 N N . GLN A 1 93 ? -10.142 -3.263 -2.987 1.00 86.88 93 GLN A N 1
ATOM 750 C CA . GLN A 1 93 ? -9.018 -2.431 -3.441 1.00 86.88 93 GLN A CA 1
ATOM 751 C C . GLN A 1 93 ? -8.091 -2.008 -2.289 1.00 86.88 93 GLN A C 1
ATOM 753 O O . GLN A 1 93 ? -7.077 -1.340 -2.507 1.00 86.88 93 GLN A O 1
ATOM 758 N N . LEU A 1 94 ? -8.413 -2.401 -1.052 1.00 88.88 94 LEU A N 1
ATOM 759 C CA . LEU A 1 94 ? -7.654 -2.050 0.144 1.00 88.88 94 LEU A CA 1
ATOM 760 C C . LEU A 1 94 ? -6.175 -2.423 0.002 1.00 88.88 94 LEU A C 1
ATOM 762 O O . LEU A 1 94 ? -5.291 -1.588 0.217 1.00 88.88 94 LEU A O 1
ATOM 766 N N . PHE A 1 95 ? -5.894 -3.657 -0.424 1.00 90.88 95 PHE A N 1
ATOM 767 C CA . PHE A 1 95 ? -4.516 -4.121 -0.536 1.00 90.88 95 PHE A CA 1
ATOM 768 C C . PHE A 1 95 ? -3.734 -3.403 -1.642 1.00 90.88 95 PHE A C 1
ATOM 770 O O . PHE A 1 95 ? -2.543 -3.146 -1.473 1.00 90.88 95 PHE A O 1
ATOM 777 N N . ASP A 1 96 ? -4.392 -2.988 -2.728 1.00 88.50 96 ASP A N 1
ATOM 778 C CA . ASP A 1 96 ? -3.767 -2.191 -3.793 1.00 88.50 96 ASP A CA 1
ATOM 779 C C . ASP A 1 96 ? -3.276 -0.825 -3.290 1.00 88.50 96 ASP A C 1
ATOM 781 O O . ASP A 1 96 ? -2.284 -0.291 -3.794 1.00 88.50 96 ASP A O 1
ATOM 785 N N . CYS A 1 97 ? -3.909 -0.293 -2.243 1.00 89.25 97 CYS A N 1
ATOM 786 C CA . CYS A 1 97 ? -3.480 0.932 -1.578 1.00 89.25 97 CYS A CA 1
ATOM 787 C C . CYS A 1 97 ? -2.406 0.695 -0.505 1.00 89.25 97 CYS A C 1
ATOM 789 O O . CYS A 1 97 ? -1.541 1.558 -0.313 1.00 89.25 97 CYS A O 1
ATOM 791 N N . LEU A 1 98 ? -2.465 -0.448 0.188 1.00 90.94 98 LEU A N 1
ATOM 792 C CA . LEU A 1 98 ? -1.638 -0.766 1.358 1.00 90.94 98 LEU A CA 1
ATOM 793 C C . LEU A 1 98 ? -0.272 -1.369 1.032 1.00 90.94 98 LEU A C 1
ATOM 795 O O . LEU A 1 98 ? 0.690 -1.073 1.741 1.00 90.94 98 LEU A O 1
ATOM 799 N N . TRP A 1 99 ? -0.170 -2.211 -0.003 1.00 91.88 99 TRP A N 1
ATOM 800 C CA . TRP A 1 99 ? 0.996 -3.084 -0.222 1.00 91.88 99 TRP A CA 1
ATOM 801 C C . TRP A 1 99 ? 2.333 -2.330 -0.274 1.00 91.88 99 TRP A C 1
ATOM 803 O O . TRP A 1 99 ? 3.365 -2.847 0.146 1.00 91.88 99 TRP A O 1
ATOM 813 N N . ILE A 1 100 ? 2.293 -1.090 -0.762 1.00 92.44 100 ILE A N 1
ATOM 814 C CA . ILE A 1 100 ? 3.434 -0.188 -0.907 1.00 92.44 100 ILE A CA 1
ATOM 815 C C . ILE A 1 100 ? 4.029 0.254 0.435 1.00 92.44 100 ILE A C 1
ATOM 817 O O . ILE A 1 100 ? 5.169 0.708 0.471 1.00 92.44 100 ILE A O 1
ATOM 821 N N . PHE A 1 101 ? 3.287 0.162 1.537 1.00 92.44 101 PHE A N 1
ATOM 822 C CA . PHE A 1 101 ? 3.725 0.623 2.849 1.00 92.44 101 PHE A CA 1
ATOM 823 C C . PHE A 1 101 ? 4.269 -0.519 3.711 1.00 92.44 101 PHE A C 1
ATOM 825 O O . PHE A 1 101 ? 3.827 -1.665 3.633 1.00 92.44 101 PHE A O 1
ATOM 832 N N . SER A 1 102 ? 5.225 -0.176 4.571 1.00 91.44 102 SER A N 1
ATOM 833 C CA . SER A 1 102 ? 5.767 -1.027 5.630 1.00 91.44 102 SER A CA 1
ATOM 834 C C . SER A 1 102 ? 5.671 -0.253 6.953 1.00 91.44 102 SER A C 1
ATOM 836 O O . SER A 1 102 ? 6.571 0.530 7.284 1.00 91.44 102 SER A O 1
ATOM 838 N N . PRO A 1 103 ? 4.534 -0.351 7.666 1.00 92.00 103 PRO A N 1
ATOM 839 C CA . PRO A 1 103 ? 4.348 0.338 8.936 1.00 92.00 103 PRO A CA 1
ATOM 840 C C . PRO A 1 103 ? 5.074 -0.378 10.076 1.00 92.00 103 PRO A C 1
ATOM 842 O O . PRO A 1 103 ? 5.170 -1.598 10.085 1.00 92.00 103 PRO A O 1
ATOM 845 N N . ARG A 1 104 ? 5.535 0.371 11.084 1.00 89.81 104 ARG A N 1
ATOM 846 C CA . ARG A 1 104 ? 5.997 -0.242 12.344 1.00 89.81 104 ARG A CA 1
ATOM 847 C C . ARG A 1 104 ? 4.836 -0.704 13.214 1.00 89.81 104 ARG A C 1
ATOM 849 O O . ARG A 1 104 ? 4.956 -1.715 13.895 1.00 89.81 104 ARG A O 1
ATOM 856 N N . LYS A 1 105 ? 3.735 0.048 13.194 1.00 89.94 105 LYS A N 1
ATOM 857 C CA . LYS A 1 105 ? 2.515 -0.245 13.940 1.00 89.94 105 LYS A CA 1
ATOM 858 C C . LYS A 1 105 ? 1.307 -0.249 13.009 1.00 89.94 105 LYS A C 1
ATOM 860 O O . LYS A 1 105 ? 1.151 0.667 12.205 1.00 89.94 105 LYS A O 1
ATOM 865 N N . LEU A 1 106 ? 0.454 -1.255 13.126 1.00 90.12 106 LEU A N 1
ATOM 866 C CA . LEU A 1 106 ? -0.820 -1.322 12.421 1.00 90.12 106 LEU A CA 1
ATOM 867 C C . LEU A 1 106 ? -1.952 -1.379 13.440 1.00 90.12 106 LEU A C 1
ATOM 869 O O . LEU A 1 106 ? -1.984 -2.278 14.280 1.00 90.12 106 LEU A O 1
ATOM 873 N N . THR A 1 107 ? -2.873 -0.428 13.338 1.00 88.88 107 THR A N 1
ATOM 874 C CA . THR A 1 107 ? -4.070 -0.361 14.171 1.00 88.88 107 THR A CA 1
ATOM 875 C C . THR A 1 107 ? -5.305 -0.526 13.292 1.00 88.88 107 THR A C 1
ATOM 877 O O . THR A 1 107 ? -5.423 0.125 12.255 1.00 88.88 107 THR A O 1
ATOM 880 N N . ILE A 1 108 ? -6.219 -1.407 13.695 1.00 87.06 108 ILE A N 1
ATOM 881 C CA . ILE A 1 108 ? -7.426 -1.734 12.927 1.00 87.06 108 ILE A CA 1
ATOM 882 C C . ILE A 1 108 ? -8.644 -1.570 13.832 1.00 87.06 108 ILE A C 1
ATOM 884 O O . ILE A 1 108 ? -8.698 -2.172 14.907 1.00 87.06 108 ILE A O 1
ATOM 888 N N . SER A 1 109 ? -9.601 -0.771 13.370 1.00 84.88 109 SER A N 1
ATOM 889 C CA . SER A 1 109 ? -10.940 -0.623 13.935 1.00 84.88 109 SER A CA 1
ATOM 890 C C . SER A 1 109 ? -11.935 -1.154 12.908 1.00 84.88 109 SER A C 1
ATOM 892 O O . SER A 1 109 ? -12.268 -0.444 11.959 1.00 84.88 109 SER A O 1
ATOM 894 N N . ALA A 1 110 ? -12.349 -2.413 13.056 1.00 76.69 110 ALA A N 1
ATOM 895 C CA . ALA A 1 110 ? -13.212 -3.093 12.097 1.00 76.69 110 ALA A CA 1
ATOM 896 C C . ALA A 1 110 ? -14.553 -3.422 12.749 1.00 76.69 110 ALA A C 1
ATOM 898 O O . ALA A 1 110 ? -14.763 -4.507 13.294 1.00 76.69 110 ALA A O 1
ATOM 899 N N . THR A 1 111 ? -15.484 -2.479 12.645 1.00 76.50 111 THR A N 1
ATOM 900 C CA . THR A 1 111 ? -16.854 -2.662 13.126 1.00 76.50 111 THR A CA 1
ATOM 901 C C . THR A 1 111 ? -17.706 -3.476 12.148 1.00 76.50 111 THR A C 1
ATOM 903 O O . THR A 1 111 ? -18.751 -4.010 12.526 1.00 76.50 111 THR A O 1
ATOM 906 N N . ARG A 1 112 ? -17.230 -3.642 10.905 1.00 73.38 112 ARG A N 1
ATOM 907 C CA . ARG A 1 112 ? -17.892 -4.369 9.817 1.00 73.38 112 ARG A CA 1
ATOM 908 C C . ARG A 1 112 ? -17.160 -5.647 9.396 1.00 73.38 112 ARG A C 1
ATOM 910 O O . ARG A 1 112 ? -15.931 -5.729 9.392 1.00 73.38 112 ARG A O 1
ATOM 917 N N . ASN A 1 113 ? -17.927 -6.653 8.967 1.00 75.50 113 ASN A N 1
ATOM 918 C CA . ASN A 1 113 ? -17.374 -7.934 8.509 1.00 75.50 113 ASN A CA 1
ATOM 919 C C . ASN A 1 113 ? -16.617 -7.805 7.176 1.00 75.50 113 ASN A C 1
ATOM 921 O O . ASN A 1 113 ? -15.673 -8.550 6.943 1.00 75.50 113 ASN A O 1
ATOM 925 N N . GLU A 1 114 ? -16.986 -6.858 6.315 1.00 80.19 114 GLU A N 1
ATOM 926 C CA . GLU A 1 114 ? -16.365 -6.663 5.001 1.00 80.19 114 GLU A CA 1
ATOM 927 C C . GLU A 1 114 ? -14.900 -6.226 5.111 1.00 80.19 114 GLU A C 1
ATOM 929 O O . GLU A 1 114 ? -14.052 -6.713 4.359 1.00 80.19 114 GLU A O 1
ATOM 934 N N . LEU A 1 115 ? -14.581 -5.365 6.086 1.00 80.81 115 LEU A N 1
ATOM 935 C CA . LEU A 1 115 ? -13.202 -4.988 6.383 1.00 80.81 115 LEU A CA 1
ATOM 936 C C . LEU A 1 115 ? -12.406 -6.186 6.899 1.00 80.81 115 LEU A C 1
ATOM 938 O O . LEU A 1 115 ? -11.270 -6.383 6.475 1.00 80.81 115 LEU A O 1
ATOM 942 N N . ARG A 1 116 ? -13.013 -7.038 7.733 1.00 77.69 116 ARG A N 1
ATOM 943 C CA . ARG A 1 116 ? -12.376 -8.286 8.174 1.00 77.69 116 ARG A CA 1
ATOM 944 C C . ARG A 1 116 ? -12.023 -9.179 6.982 1.00 77.69 116 ARG A C 1
ATOM 946 O O . ARG A 1 116 ? -10.862 -9.541 6.832 1.00 77.69 116 ARG A O 1
ATOM 953 N N . THR A 1 117 ? -12.978 -9.453 6.095 1.00 81.56 117 THR A N 1
ATOM 954 C CA . THR A 1 117 ? -12.744 -10.281 4.900 1.00 81.56 117 THR A CA 1
ATOM 955 C C . THR A 1 117 ? -11.680 -9.682 3.974 1.00 81.56 117 THR A C 1
ATOM 957 O O . THR A 1 117 ? -10.862 -10.407 3.416 1.00 81.56 117 THR A O 1
ATOM 960 N N . ALA A 1 118 ? -11.638 -8.357 3.823 1.00 82.94 118 ALA A N 1
ATOM 961 C CA . ALA A 1 118 ? -10.616 -7.694 3.013 1.00 82.94 118 ALA A CA 1
ATOM 962 C C . ALA A 1 118 ? -9.205 -7.768 3.614 1.00 82.94 118 ALA A C 1
ATOM 964 O O . ALA A 1 118 ? -8.224 -7.713 2.875 1.00 82.94 118 ALA A O 1
ATOM 965 N N . LEU A 1 119 ? -9.093 -7.887 4.936 1.00 83.31 119 LEU A N 1
ATOM 966 C CA . LEU A 1 119 ? -7.816 -8.073 5.621 1.00 83.31 119 LEU A CA 1
ATOM 967 C C . LEU A 1 119 ? -7.353 -9.535 5.581 1.00 83.31 119 LEU A C 1
ATOM 969 O O . LEU A 1 119 ? -6.157 -9.774 5.470 1.00 83.31 119 LEU A O 1
ATOM 973 N N . GLU A 1 120 ? -8.278 -10.500 5.609 1.00 82.06 120 GLU A N 1
ATOM 974 C CA . GLU A 1 120 ? -7.978 -11.941 5.513 1.00 82.06 120 GLU A CA 1
ATOM 975 C C . GLU A 1 120 ? -7.341 -12.339 4.174 1.00 82.06 120 GLU A C 1
ATOM 977 O O . GLU A 1 120 ? -6.596 -13.311 4.107 1.00 82.06 120 GLU A O 1
ATOM 982 N N . VAL A 1 121 ? -7.604 -11.588 3.101 1.00 85.50 121 VAL A N 1
ATOM 983 C CA . VAL A 1 121 ? -6.995 -11.837 1.783 1.00 85.50 121 VAL A CA 1
ATOM 984 C C . VAL A 1 121 ? -5.610 -11.201 1.623 1.00 85.50 121 VAL A C 1
ATOM 986 O O . VAL A 1 121 ? -4.977 -11.374 0.578 1.00 85.50 121 VAL A O 1
ATOM 989 N N . ILE A 1 122 ? -5.137 -10.436 2.614 1.00 87.69 122 ILE A N 1
ATOM 990 C CA . ILE A 1 122 ? -3.809 -9.822 2.558 1.00 87.69 122 ILE A CA 1
ATOM 991 C C . ILE A 1 122 ? -2.748 -10.907 2.787 1.00 87.69 122 ILE A C 1
ATOM 993 O O . ILE A 1 122 ? -2.810 -11.607 3.792 1.00 87.69 122 ILE A O 1
ATOM 997 N N . PRO A 1 123 ? -1.744 -11.031 1.902 1.00 88.06 123 PRO A N 1
ATOM 998 C CA . PRO A 1 123 ? -0.690 -12.024 2.067 1.00 88.06 123 PRO A CA 1
ATOM 999 C C . PRO A 1 123 ? 0.157 -11.824 3.333 1.00 88.06 123 PRO A C 1
ATOM 1001 O O . PRO A 1 123 ? 0.581 -10.702 3.625 1.00 88.06 123 PRO A O 1
ATOM 1004 N N . ASP A 1 124 ? 0.536 -12.930 3.978 1.00 86.25 124 ASP A N 1
ATOM 1005 C CA . ASP A 1 124 ? 1.312 -12.951 5.232 1.00 86.25 124 ASP A CA 1
ATOM 1006 C C . ASP A 1 124 ? 2.623 -12.163 5.164 1.00 86.25 124 ASP A C 1
ATOM 1008 O O . ASP A 1 124 ? 2.978 -11.438 6.095 1.00 86.25 124 ASP A O 1
ATOM 1012 N N . TRP A 1 125 ? 3.314 -12.218 4.017 1.00 87.25 125 TRP A N 1
ATOM 1013 C CA . TRP A 1 125 ? 4.575 -11.497 3.814 1.00 87.25 125 TRP A CA 1
ATOM 1014 C C . TRP A 1 125 ? 4.440 -9.986 4.040 1.00 87.25 125 TRP A C 1
ATOM 1016 O O . TRP A 1 125 ? 5.424 -9.318 4.370 1.00 87.25 125 TRP A O 1
ATOM 1026 N N . TRP A 1 126 ? 3.242 -9.415 3.859 1.00 90.69 126 TRP A N 1
ATOM 1027 C CA . TRP A 1 126 ? 3.027 -7.990 4.083 1.00 90.69 126 TRP A CA 1
ATOM 1028 C C . TRP A 1 126 ? 3.098 -7.640 5.571 1.00 90.69 126 TRP A C 1
ATOM 1030 O O . TRP A 1 126 ? 3.592 -6.559 5.903 1.00 90.69 126 TRP A O 1
ATOM 1040 N N . PHE A 1 127 ? 2.689 -8.565 6.443 1.00 86.06 127 PHE A N 1
ATOM 1041 C CA . PHE A 1 127 ? 2.648 -8.406 7.896 1.00 86.06 127 PHE A CA 1
ATOM 1042 C C . PHE A 1 127 ? 3.994 -8.617 8.600 1.00 86.06 127 PHE A C 1
ATOM 1044 O O . PHE A 1 127 ? 4.108 -8.330 9.792 1.00 86.06 127 PHE A O 1
ATOM 1051 N N . HIS A 1 128 ? 5.028 -9.059 7.880 1.00 83.06 128 HIS A N 1
ATOM 1052 C CA . HIS A 1 128 ? 6.366 -9.226 8.444 1.00 83.06 128 HIS A CA 1
ATOM 1053 C C . HIS A 1 128 ? 6.883 -7.922 9.077 1.00 83.06 128 HIS A C 1
ATOM 1055 O O . HIS A 1 128 ? 6.843 -6.857 8.452 1.00 83.06 128 HIS A O 1
ATOM 1061 N N . ASP A 1 129 ? 7.389 -8.034 10.308 1.00 77.56 129 ASP A N 1
ATOM 1062 C CA . ASP A 1 129 ? 7.936 -6.947 11.134 1.00 77.56 129 ASP A CA 1
ATOM 1063 C C . ASP A 1 129 ? 6.946 -5.821 11.506 1.00 77.56 129 ASP A C 1
ATOM 1065 O O . ASP A 1 129 ? 7.365 -4.721 11.882 1.00 77.56 129 ASP A O 1
ATOM 1069 N N . ILE A 1 130 ? 5.632 -6.077 11.433 1.00 83.62 130 ILE A N 1
ATOM 1070 C CA . ILE A 1 130 ? 4.590 -5.122 11.838 1.00 83.62 130 ILE A CA 1
ATOM 1071 C C . ILE A 1 130 ? 4.082 -5.452 13.246 1.00 83.62 130 ILE A C 1
ATOM 1073 O O . ILE A 1 130 ? 3.562 -6.537 13.499 1.00 83.62 130 ILE A O 1
ATOM 1077 N N . GLN A 1 131 ? 4.137 -4.482 14.163 1.00 75.81 131 GLN A N 1
ATOM 1078 C CA . GLN A 1 131 ? 3.440 -4.589 15.442 1.00 75.81 131 GLN A CA 1
ATOM 1079 C C . GLN A 1 131 ? 1.941 -4.331 15.237 1.00 75.81 131 GLN A C 1
ATOM 1081 O O . GLN A 1 131 ? 1.530 -3.202 14.962 1.00 75.81 131 GLN A O 1
ATOM 1086 N N . MET A 1 132 ? 1.108 -5.356 15.396 1.00 70.19 132 MET A N 1
ATOM 1087 C CA . MET A 1 132 ? -0.345 -5.197 15.332 1.00 70.19 132 MET A CA 1
ATOM 1088 C C . MET A 1 132 ? -0.952 -4.829 16.684 1.00 70.19 132 MET A C 1
ATOM 1090 O O . MET A 1 132 ? -0.626 -5.424 17.710 1.00 70.19 132 MET A O 1
ATOM 1094 N N . VAL A 1 133 ? -1.893 -3.886 16.666 1.00 65.94 133 VAL A N 1
ATOM 1095 C CA . VAL A 1 133 ? -2.778 -3.566 17.789 1.00 65.94 133 VAL A CA 1
ATOM 1096 C C . VAL A 1 133 ? -4.210 -3.562 17.257 1.00 65.94 133 VAL A C 1
ATOM 1098 O O . VAL A 1 133 ? -4.625 -2.629 16.577 1.00 65.94 133 VAL A O 1
ATOM 1101 N N . SER A 1 134 ? -4.967 -4.625 17.523 1.00 61.56 134 SER A N 1
ATOM 1102 C CA . SER A 1 134 ? -6.395 -4.684 17.190 1.00 61.56 134 SER A CA 1
ATOM 1103 C C . SER A 1 134 ? -7.224 -4.394 18.438 1.00 61.56 134 SER A C 1
ATOM 1105 O O . SER A 1 134 ? -6.918 -4.915 19.509 1.00 61.56 134 SER A O 1
ATOM 1107 N N . PHE A 1 135 ? -8.257 -3.561 18.301 1.00 52.97 135 PHE A N 1
ATOM 1108 C CA . PHE A 1 135 ? -9.193 -3.252 19.388 1.00 52.97 135 PHE A CA 1
ATOM 1109 C C . PHE A 1 135 ? -10.445 -4.146 19.380 1.00 52.97 135 PHE A C 1
ATOM 1111 O O . PHE A 1 135 ? -11.241 -4.083 20.314 1.00 52.97 135 PHE A O 1
ATOM 1118 N N . ASP A 1 136 ? -10.577 -5.038 18.392 1.00 53.34 136 ASP A N 1
ATOM 1119 C CA . ASP A 1 136 ? -11.681 -5.989 18.296 1.00 53.34 136 ASP A CA 1
ATOM 1120 C C . ASP A 1 136 ? -11.237 -7.383 18.763 1.00 53.34 136 ASP A C 1
ATOM 1122 O O . ASP A 1 136 ? -10.402 -8.041 18.136 1.00 53.34 136 ASP A O 1
ATOM 1126 N N . PHE A 1 137 ? -11.841 -7.860 19.860 1.00 41.59 137 PHE A N 1
ATOM 1127 C CA . PHE A 1 137 ? -11.521 -9.115 20.567 1.00 41.59 137 PHE A CA 1
ATOM 1128 C C . PHE A 1 137 ? -11.486 -10.390 19.688 1.00 41.59 137 PHE A C 1
ATOM 1130 O O . PHE A 1 137 ? -10.956 -11.410 20.122 1.00 41.59 137 PHE A O 1
ATOM 1137 N N . LEU A 1 138 ? -12.015 -10.355 18.458 1.00 43.72 138 LEU A N 1
ATOM 1138 C CA . LEU A 1 138 ? -12.071 -11.496 17.530 1.00 43.72 138 LEU A CA 1
ATOM 1139 C C . LEU A 1 138 ? -10.982 -11.480 16.442 1.00 43.72 138 LEU A C 1
ATOM 1141 O O . LEU A 1 138 ? -10.598 -12.542 15.953 1.00 43.72 138 LEU A O 1
ATOM 1145 N N . LEU A 1 139 ? -10.441 -10.311 16.081 1.00 46.62 139 LEU A N 1
ATOM 1146 C CA . LEU A 1 139 ? -9.371 -10.194 15.074 1.00 46.62 139 LEU A CA 1
ATOM 1147 C C . LEU A 1 139 ? -8.019 -10.656 15.622 1.00 46.62 139 LEU A C 1
ATOM 1149 O O . LEU A 1 139 ? -7.198 -11.187 14.874 1.00 46.62 139 LEU A O 1
ATOM 1153 N N . SER A 1 140 ? -7.823 -10.533 16.939 1.00 46.25 140 SER A N 1
ATOM 1154 C CA . SER A 1 140 ? -6.617 -11.028 17.601 1.00 46.25 140 SER A CA 1
ATOM 1155 C C . SER A 1 140 ? -6.419 -12.535 17.406 1.00 46.25 140 SER A C 1
ATOM 1157 O O . SER A 1 140 ? -5.279 -12.967 17.355 1.00 46.25 140 SER A O 1
ATOM 1159 N N . PHE A 1 141 ? -7.474 -13.346 17.273 1.00 40.34 141 PHE A N 1
ATOM 1160 C CA . PHE A 1 141 ? -7.319 -14.801 17.131 1.00 40.34 141 PHE A CA 1
ATOM 1161 C C . PHE A 1 141 ? -7.091 -15.266 15.685 1.00 40.34 141 PHE A C 1
ATOM 1163 O O . PHE A 1 141 ? -6.359 -16.230 15.480 1.00 40.34 141 PHE A O 1
ATOM 1170 N N . CYS A 1 142 ? -7.661 -14.587 14.682 1.00 45.94 142 CYS A N 1
ATOM 1171 C CA 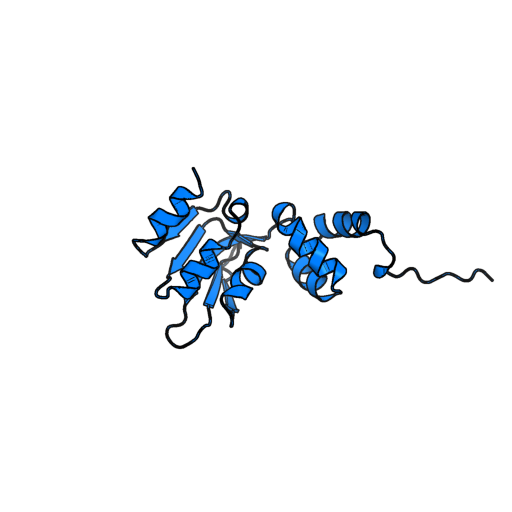. CYS A 1 142 ? -7.540 -15.030 13.285 1.00 45.94 142 CYS A CA 1
ATOM 1172 C C . CYS A 1 142 ? -6.164 -14.731 12.669 1.00 45.94 142 CYS A C 1
ATOM 1174 O O . CYS A 1 142 ? -5.664 -15.536 11.893 1.00 45.94 142 CYS A O 1
ATOM 1176 N N . LEU A 1 143 ? -5.517 -13.622 13.044 1.00 45.31 143 LEU A N 1
ATOM 1177 C CA . LEU A 1 143 ? -4.202 -13.250 12.495 1.00 45.31 143 LEU A CA 1
ATOM 1178 C C . LEU A 1 143 ? -3.025 -13.861 13.271 1.00 45.31 143 LEU A C 1
ATOM 1180 O O . LEU A 1 143 ? -1.974 -14.106 12.688 1.00 45.31 143 LEU A O 1
ATOM 1184 N N . ILE A 1 144 ? -3.199 -14.179 14.561 1.00 45.09 144 ILE A N 1
ATOM 1185 C CA . ILE A 1 144 ? -2.186 -14.918 15.338 1.00 45.09 144 ILE A CA 1
ATOM 1186 C C . ILE A 1 144 ? -2.018 -16.352 14.802 1.00 45.09 144 ILE A C 1
ATOM 1188 O O . ILE A 1 144 ? -0.909 -16.876 14.827 1.00 45.09 144 ILE A O 1
ATOM 1192 N N . GLY A 1 145 ? -3.077 -16.964 14.257 1.00 40.19 145 GLY A N 1
ATOM 1193 C CA . GLY A 1 145 ? -3.000 -18.282 13.611 1.00 40.19 145 GLY A CA 1
ATOM 1194 C C . GLY A 1 145 ? -2.318 -18.296 12.235 1.00 40.19 145 GLY A C 1
ATOM 1195 O O . GLY A 1 145 ? -1.946 -19.365 11.771 1.00 40.19 145 GLY A O 1
ATOM 1196 N N . ALA A 1 146 ? -2.135 -17.138 11.591 1.00 40.12 146 ALA A N 1
ATOM 1197 C CA . ALA A 1 146 ? -1.416 -17.009 10.316 1.00 40.12 146 ALA A CA 1
ATOM 1198 C C . ALA A 1 146 ? 0.098 -16.758 10.499 1.00 40.12 146 ALA A C 1
ATOM 1200 O O . ALA A 1 146 ? 0.857 -16.757 9.535 1.00 40.12 146 ALA A O 1
ATOM 1201 N N . LEU A 1 147 ? 0.546 -16.546 11.742 1.00 41.41 147 LEU A N 1
ATOM 1202 C CA . LEU A 1 147 ? 1.949 -16.323 12.114 1.00 41.41 147 LEU A CA 1
ATOM 1203 C C . LEU A 1 147 ? 2.598 -17.551 12.789 1.00 41.41 147 LEU A C 1
ATOM 1205 O O . LEU A 1 147 ? 3.712 -17.428 13.305 1.00 41.41 147 LEU A O 1
ATOM 1209 N N . SER A 1 148 ? 1.915 -18.706 12.822 1.00 32.25 148 SER A N 1
ATOM 1210 C CA . SER A 1 148 ? 2.419 -19.969 13.394 1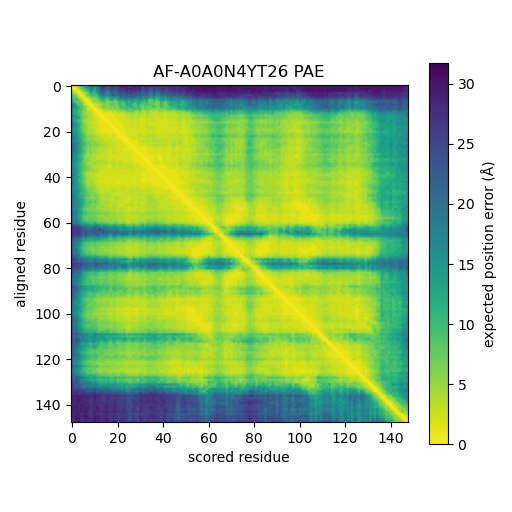.00 32.25 148 SER A CA 1
ATOM 1211 C C . SER A 1 148 ? 2.855 -20.973 12.338 1.00 32.25 148 SER A C 1
ATOM 1213 O O . SER A 1 148 ? 2.030 -21.225 11.433 1.00 32.25 148 SER A O 1
#

Foldseek 3Di:
DDPPDPDDPVNDDLVVLLVVQQPDQLVCLLVQLVPDVSSVVSCVVCLLSHAAAEFAEWEWEDDPPAQKIKIWTFHDDPPDTDIDIDIDRHLLCVCVVQSRHQYQEYEYDDPDVSNVVSVLPHDPSSCPNHHYDYPDPPSVPPVVVVVD

pLDDT: mean 80.09, std 15.47, range [32.25, 94.44]

Radius of gyration: 18.23 Å; Cα contacts (8 Å, |Δi|>4): 200; chains: 1; bounding box: 43×37×64 Å